Protein AF-A0A6G1H1Y1-F1 (afdb_monomer)

pLDDT: mean 95.94, std 4.39, range [70.94, 98.5]

InterPro domains:
  IPR036291 NAD(P)-binding domain superfamily [SSF51735] (4-74)

Radius of gyration: 15.17 Å; Cα contacts (8 Å, |Δi|>4): 61; chains: 1; bounding box: 33×16×39 Å

Secondary structure (DSSP, 8-state):
---TTHHHHHHHHHHHHHHHHHH-TT---------SBSSHHHHHHHHHTT-SS-SB-HHHHHHHHHHHHHH--S--

Organism: NCBI:txid1176131

Sequence (76 aa):
MRNAAYGPTKLVVHWLTNAIYFEVPELTAFPIDPGWVQTEMGNRGANDFGVESALAPVSESCAGMVKVIDAATKET

Mean predicted aligned error: 2.84 Å

Structure (mmCIF, N/CA/C/O backbone):
data_AF-A0A6G1H1Y1-F1
#
_entry.id   AF-A0A6G1H1Y1-F1
#
loop_
_atom_site.group_PDB
_atom_site.id
_atom_site.type_symbol
_atom_site.label_atom_id
_atom_site.label_alt_id
_atom_site.label_comp_id
_atom_site.label_asym_id
_atom_site.label_entity_id
_atom_site.label_seq_id
_atom_site.pdbx_PDB_ins_code
_atom_site.Cartn_x
_atom_site.Cartn_y
_atom_site.Cartn_z
_atom_site.occupancy
_atom_site.B_iso_or_equiv
_atom_site.auth_seq_id
_atom_site.auth_comp_id
_atom_site.auth_asym_id
_atom_site.auth_atom_id
_atom_site.pdbx_PDB_model_num
ATOM 1 N N . MET A 1 1 ? -0.397 0.045 -20.465 1.00 70.94 1 MET A N 1
ATOM 2 C CA . MET A 1 1 ? -1.014 -0.946 -19.559 1.00 70.94 1 MET A CA 1
ATOM 3 C C . MET A 1 1 ? -2.545 -0.944 -19.635 1.00 70.94 1 M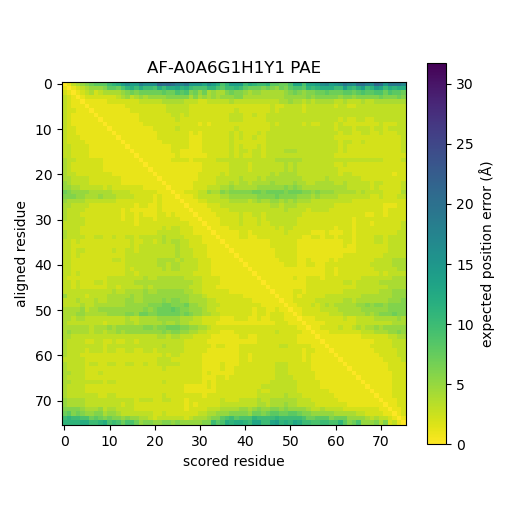ET A C 1
ATOM 5 O O . MET A 1 1 ? -3.162 0.087 -19.399 1.00 70.94 1 MET A O 1
ATOM 9 N N . ARG A 1 2 ? -3.186 -2.083 -19.933 1.00 82.62 2 ARG A N 1
ATOM 10 C CA . ARG A 1 2 ? -4.636 -2.250 -19.707 1.00 82.62 2 ARG A CA 1
ATOM 11 C C . ARG A 1 2 ? -4.846 -2.646 -18.245 1.00 82.62 2 ARG A C 1
ATOM 13 O O . ARG A 1 2 ? -4.392 -3.710 -17.846 1.00 82.62 2 ARG A O 1
ATOM 20 N N . ASN A 1 3 ? -5.522 -1.815 -17.458 1.00 87.38 3 ASN A N 1
ATOM 21 C CA . ASN A 1 3 ? -5.703 -2.015 -16.013 1.00 87.38 3 ASN A CA 1
ATOM 22 C C . ASN A 1 3 ? -7.186 -2.095 -15.599 1.00 87.38 3 ASN A C 1
ATOM 24 O O . ASN A 1 3 ? -7.516 -1.873 -14.436 1.00 87.38 3 ASN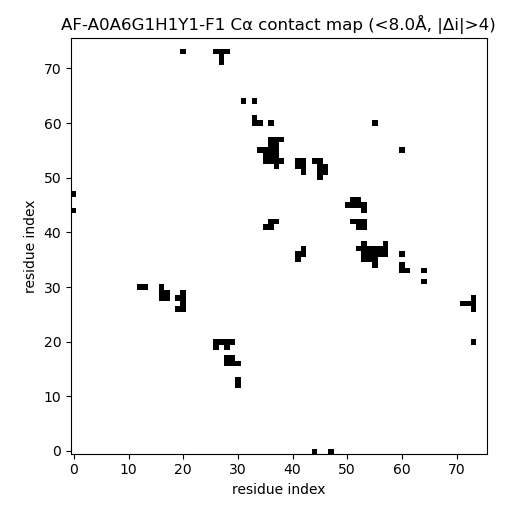 A O 1
ATOM 28 N N . ALA A 1 4 ? -8.068 -2.447 -16.542 1.00 93.94 4 ALA A N 1
ATOM 29 C CA . ALA A 1 4 ? -9.520 -2.460 -16.362 1.00 93.94 4 ALA A CA 1
ATOM 30 C C . ALA A 1 4 ? -10.005 -3.342 -15.197 1.00 93.94 4 ALA A C 1
ATOM 32 O O . ALA A 1 4 ? -11.064 -3.077 -14.654 1.00 93.94 4 ALA A O 1
ATOM 33 N N . ALA A 1 5 ? -9.239 -4.360 -14.789 1.00 95.19 5 ALA A N 1
ATOM 34 C CA . ALA A 1 5 ? -9.522 -5.135 -13.577 1.00 95.19 5 ALA A CA 1
ATOM 35 C C . ALA A 1 5 ? -8.845 -4.550 -12.321 1.00 95.19 5 ALA A C 1
ATOM 37 O O . ALA A 1 5 ? -9.403 -4.581 -11.227 1.00 95.19 5 ALA A O 1
ATOM 38 N N . TYR A 1 6 ? -7.643 -3.987 -12.461 1.00 94.31 6 TYR A N 1
ATOM 39 C CA . TYR A 1 6 ? -6.855 -3.499 -11.328 1.00 94.31 6 TYR A CA 1
ATOM 40 C C . TYR A 1 6 ? -7.489 -2.260 -10.680 1.00 94.31 6 TYR A C 1
ATOM 42 O O . TYR A 1 6 ? -7.698 -2.242 -9.474 1.00 94.31 6 TYR A O 1
ATOM 50 N N . GLY A 1 7 ? -7.866 -1.251 -11.472 1.00 95.19 7 GLY A N 1
ATOM 51 C CA . GLY A 1 7 ? -8.483 -0.026 -10.944 1.00 95.19 7 GLY A CA 1
ATOM 52 C C . GLY A 1 7 ? -9.769 -0.296 -10.146 1.00 95.19 7 GLY A C 1
ATOM 53 O O . GLY A 1 7 ? -9.841 0.074 -8.973 1.00 95.19 7 GLY A O 1
ATOM 54 N N . PRO A 1 8 ? -10.762 -1.002 -10.722 1.00 97.50 8 PRO A N 1
ATOM 55 C CA . PRO A 1 8 ? -12.001 -1.322 -10.016 1.00 97.50 8 PRO A CA 1
ATOM 56 C 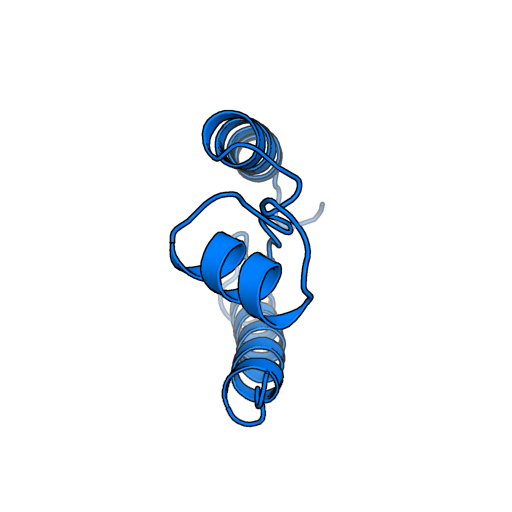C . PRO A 1 8 ? -11.806 -2.176 -8.764 1.00 97.50 8 PRO A C 1
ATOM 58 O O . PRO A 1 8 ? -12.473 -1.933 -7.763 1.00 97.50 8 PRO A O 1
ATOM 61 N N . THR A 1 9 ? -10.879 -3.140 -8.765 1.00 97.31 9 THR A N 1
ATOM 62 C CA . THR A 1 9 ? -10.626 -3.939 -7.552 1.00 97.31 9 THR A CA 1
ATOM 63 C C . THR A 1 9 ? -10.055 -3.085 -6.422 1.00 97.31 9 THR A C 1
ATOM 65 O O . THR A 1 9 ? -10.455 -3.271 -5.277 1.00 97.31 9 THR A O 1
ATOM 68 N N . LYS A 1 10 ? -9.203 -2.091 -6.717 1.00 97.19 10 LYS A N 1
ATOM 69 C CA . LYS A 1 10 ? -8.732 -1.131 -5.704 1.0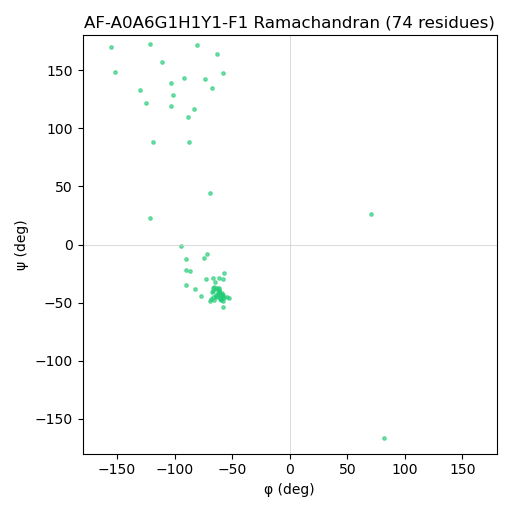0 97.19 10 LYS A CA 1
ATOM 70 C C . LYS A 1 10 ? -9.850 -0.220 -5.187 1.00 97.19 10 LYS A C 1
ATOM 72 O O . LYS A 1 10 ? -9.913 0.000 -3.984 1.00 97.19 10 LYS A O 1
ATOM 77 N N . LEU A 1 11 ? -10.785 0.215 -6.037 1.00 97.06 11 LEU A N 1
ATOM 78 C CA . LEU A 1 11 ? -11.979 0.947 -5.583 1.00 97.06 11 LEU A CA 1
ATOM 79 C C . LEU A 1 11 ? -12.826 0.113 -4.607 1.00 97.06 11 LEU A C 1
ATOM 81 O O . LEU A 1 11 ? -13.235 0.607 -3.558 1.00 97.06 11 LEU A O 1
ATOM 85 N N . VAL A 1 12 ? -13.067 -1.160 -4.933 1.00 98.19 12 VAL A N 1
ATOM 86 C CA . VAL A 1 12 ? -13.837 -2.068 -4.068 1.00 98.19 12 VAL A CA 1
ATOM 87 C C . VAL A 1 12 ? -13.117 -2.312 -2.742 1.00 98.19 12 VAL A C 1
ATOM 89 O O . VAL A 1 12 ? -13.771 -2.320 -1.703 1.00 98.19 12 VAL A O 1
ATOM 92 N N . VAL A 1 13 ? -11.784 -2.439 -2.746 1.00 98.25 13 VAL A N 1
ATOM 93 C CA . VAL A 1 13 ? -10.993 -2.535 -1.506 1.00 98.25 13 VAL A CA 1
ATOM 94 C C . VAL A 1 13 ? -11.237 -1.325 -0.604 1.00 98.25 13 VAL A C 1
ATOM 96 O O . VAL A 1 13 ? -11.504 -1.522 0.574 1.00 98.25 13 VAL A O 1
ATOM 99 N N . HIS A 1 14 ? -11.238 -0.097 -1.135 1.00 97.56 14 HIS A N 1
ATOM 100 C CA . HIS A 1 14 ? -11.533 1.094 -0.326 1.00 97.56 14 HIS A CA 1
ATOM 101 C C . HIS A 1 14 ? -12.925 1.031 0.317 1.00 97.56 14 HIS A C 1
ATOM 103 O O . HIS A 1 14 ? -13.071 1.351 1.496 1.00 97.56 14 HIS A O 1
ATOM 109 N N . TRP A 1 15 ? -13.943 0.598 -0.434 1.00 98.19 15 TRP A N 1
ATOM 110 C CA . TRP A 1 15 ? -15.296 0.450 0.106 1.00 98.19 15 TRP A CA 1
ATOM 111 C C . TRP A 1 15 ? -15.364 -0.621 1.203 1.00 98.19 15 TRP A C 1
ATOM 113 O O . TRP A 1 15 ? -15.920 -0.363 2.268 1.00 98.19 15 TRP A O 1
ATOM 123 N N . LEU A 1 16 ? -14.743 -1.786 0.984 1.00 98.44 16 LEU A N 1
ATOM 124 C CA . LEU A 1 16 ? -14.688 -2.867 1.974 1.00 98.44 16 LEU A CA 1
ATOM 125 C C . LEU A 1 16 ? -13.946 -2.445 3.244 1.00 98.44 16 LEU A C 1
ATOM 127 O O . LEU A 1 16 ? -14.405 -2.739 4.343 1.00 98.44 16 LEU A O 1
ATOM 131 N N . THR A 1 17 ? -12.829 -1.727 3.117 1.00 97.69 17 THR A N 1
ATOM 132 C CA . THR A 1 17 ? -12.100 -1.199 4.274 1.00 97.69 17 THR A CA 1
ATOM 133 C C . THR A 1 17 ? -12.955 -0.220 5.077 1.00 97.69 17 THR A C 1
ATOM 135 O O . THR A 1 17 ? -12.941 -0.275 6.303 1.00 97.69 17 THR A O 1
ATOM 138 N N . ASN A 1 18 ? -13.746 0.622 4.405 1.00 96.38 18 ASN A N 1
ATOM 139 C CA . ASN A 1 18 ? -14.672 1.535 5.074 1.00 96.38 18 ASN A CA 1
ATOM 140 C C . ASN A 1 18 ? -15.804 0.783 5.796 1.00 96.38 18 ASN A C 1
ATOM 142 O O . ASN A 1 18 ? -16.153 1.127 6.920 1.00 96.38 18 ASN A O 1
ATOM 146 N N . ALA A 1 19 ? -16.344 -0.280 5.189 1.00 98.19 19 ALA A N 1
ATOM 147 C CA . ALA A 1 19 ? -17.322 -1.144 5.850 1.00 98.19 19 ALA A CA 1
ATOM 148 C C . ALA A 1 19 ? -16.729 -1.781 7.120 1.00 98.19 19 ALA A C 1
ATOM 150 O O . ALA A 1 19 ? -17.316 -1.671 8.191 1.00 98.19 19 ALA A O 1
ATOM 151 N N . ILE A 1 20 ? -15.515 -2.342 7.037 1.00 97.81 20 ILE A N 1
ATOM 152 C CA . ILE A 1 20 ? -14.809 -2.916 8.197 1.00 97.81 20 ILE A CA 1
ATOM 153 C C . ILE A 1 20 ? -14.603 -1.867 9.297 1.00 97.81 20 ILE A C 1
ATOM 155 O O . ILE A 1 20 ? -14.829 -2.166 10.467 1.00 97.81 20 ILE A O 1
ATOM 159 N N . TYR A 1 21 ? -14.201 -0.644 8.932 1.00 96.81 21 TYR A N 1
ATOM 160 C CA . TYR A 1 21 ? -13.973 0.445 9.884 1.00 96.81 21 TYR A CA 1
ATOM 161 C C . TYR A 1 21 ? -15.198 0.720 10.773 1.00 96.81 21 TYR A C 1
ATOM 163 O O . TYR A 1 21 ? -15.054 0.858 11.995 1.00 96.81 21 TYR A O 1
ATOM 171 N N . PHE A 1 22 ? -16.390 0.772 10.166 1.00 96.38 22 PHE A N 1
ATOM 172 C CA . PHE A 1 22 ? -17.650 1.053 10.861 1.00 96.38 22 PHE A CA 1
ATOM 173 C C . PHE A 1 22 ? -18.264 -0.173 11.541 1.00 96.38 22 PHE A C 1
ATOM 175 O O . PHE A 1 22 ? -18.838 -0.040 12.621 1.00 96.38 22 PHE A O 1
ATOM 182 N N . GLU A 1 23 ? -18.176 -1.347 10.918 1.00 98.19 23 GLU A N 1
ATOM 183 C CA . GLU A 1 23 ? -18.876 -2.551 11.378 1.00 98.19 23 GLU A CA 1
ATOM 184 C C . GLU A 1 23 ? -18.087 -3.346 12.426 1.00 98.19 23 GLU A C 1
ATOM 186 O O . GLU A 1 23 ? -18.691 -4.087 13.200 1.00 98.19 23 GLU A O 1
ATOM 191 N N . VAL A 1 24 ? -16.758 -3.188 12.484 1.00 97.44 24 VAL A N 1
ATOM 192 C CA . VAL A 1 24 ? -15.887 -3.922 13.415 1.00 97.44 24 VAL A CA 1
ATOM 193 C C . VAL A 1 24 ? -15.169 -2.933 14.344 1.00 97.44 24 VAL A C 1
ATOM 195 O O . VAL A 1 24 ? -14.075 -2.448 14.025 1.00 97.44 24 VAL A O 1
ATOM 198 N N . PRO A 1 25 ? -15.774 -2.566 15.490 1.00 94.50 25 PRO A N 1
ATOM 199 C CA . PRO A 1 25 ? -15.258 -1.502 16.346 1.00 94.50 25 PRO A CA 1
ATOM 200 C C . PRO A 1 25 ? -13.860 -1.797 16.902 1.00 94.50 25 PRO A C 1
ATOM 202 O O . PRO A 1 25 ? -13.086 -0.857 17.071 1.00 94.50 25 PRO A O 1
ATOM 205 N N . GLU A 1 26 ? -13.500 -3.065 17.093 1.00 96.31 26 GLU A N 1
ATOM 206 C CA . GLU A 1 26 ? -12.210 -3.507 17.637 1.00 96.31 26 GLU A CA 1
ATOM 207 C C . GLU A 1 26 ? -11.037 -3.372 16.652 1.00 96.31 26 GLU A C 1
ATOM 209 O O . GLU A 1 26 ? -9.884 -3.521 17.055 1.00 96.31 26 GLU A O 1
ATOM 214 N N . LEU A 1 27 ? -11.306 -3.113 15.367 1.00 96.12 27 LEU A N 1
ATOM 215 C CA . LEU A 1 27 ? -10.274 -2.986 14.341 1.00 96.12 27 LEU A CA 1
ATOM 216 C C . LEU A 1 27 ? -9.994 -1.524 13.969 1.00 96.12 27 LEU A C 1
ATOM 218 O O . LEU A 1 27 ? -10.904 -0.718 13.745 1.00 96.12 27 LEU A O 1
ATOM 222 N N . THR A 1 28 ? -8.705 -1.229 13.801 1.00 97.38 28 THR A N 1
ATOM 223 C CA . THR A 1 28 ? -8.210 -0.071 13.051 1.00 97.38 28 THR A CA 1
ATOM 224 C C . THR A 1 28 ? -8.070 -0.482 11.588 1.00 97.38 28 THR A C 1
ATOM 226 O O . THR A 1 28 ? -7.209 -1.291 11.245 1.00 97.38 28 THR A O 1
ATOM 229 N N . ALA A 1 29 ? -8.938 0.041 10.722 1.00 97.00 29 ALA A N 1
ATOM 230 C CA . ALA A 1 29 ? -8.979 -0.313 9.306 1.00 97.00 29 ALA A CA 1
ATOM 231 C C . ALA A 1 29 ? -8.869 0.939 8.433 1.00 97.00 29 ALA A C 1
ATOM 233 O O . ALA A 1 29 ? -9.701 1.836 8.519 1.00 97.00 29 ALA A O 1
ATOM 234 N N . PHE A 1 30 ? -7.857 0.987 7.571 1.00 96.94 30 PHE A N 1
ATOM 235 C CA . PHE A 1 30 ? -7.630 2.089 6.638 1.00 96.94 30 PHE A CA 1
ATOM 236 C C . PHE A 1 30 ? -6.906 1.578 5.383 1.00 96.94 30 PHE A C 1
ATOM 238 O O . PHE A 1 30 ? -6.148 0.605 5.456 1.00 96.94 30 PHE A O 1
ATOM 245 N N . PRO A 1 31 ? -7.155 2.172 4.203 1.00 96.25 31 PRO A N 1
ATOM 246 C CA . PRO A 1 31 ? -6.402 1.841 3.003 1.00 96.25 31 PRO A CA 1
ATOM 247 C C . PRO A 1 31 ? -4.992 2.436 3.091 1.00 96.25 31 PRO A C 1
ATOM 249 O O . PRO A 1 31 ? -4.813 3.564 3.544 1.00 96.25 31 PRO A O 1
ATOM 252 N N . ILE A 1 32 ? -3.993 1.702 2.605 1.00 96.38 32 ILE A N 1
ATOM 253 C CA . ILE A 1 32 ? -2.607 2.170 2.517 1.00 96.38 32 ILE A CA 1
ATOM 254 C C . ILE A 1 32 ? -2.062 1.927 1.107 1.00 96.38 32 ILE A C 1
ATOM 256 O O . ILE A 1 32 ? -2.232 0.843 0.543 1.00 96.38 32 ILE A O 1
ATOM 260 N N . ASP A 1 33 ? -1.426 2.948 0.534 1.00 96.12 33 ASP A N 1
ATOM 261 C CA . ASP A 1 33 ? -0.769 2.885 -0.772 1.00 96.12 33 ASP A CA 1
ATOM 262 C C . ASP A 1 33 ? 0.755 2.788 -0.577 1.00 96.12 33 ASP A C 1
ATOM 264 O O . ASP A 1 33 ? 1.345 3.701 0.005 1.00 96.12 33 ASP A O 1
ATOM 268 N N . PRO A 1 34 ? 1.417 1.708 -1.039 1.00 97.00 34 PRO A N 1
ATOM 269 C CA . PRO A 1 34 ? 2.870 1.575 -0.949 1.00 97.00 34 PRO A CA 1
ATOM 270 C C . PRO A 1 34 ? 3.632 2.508 -1.911 1.00 97.00 34 PRO A C 1
ATOM 272 O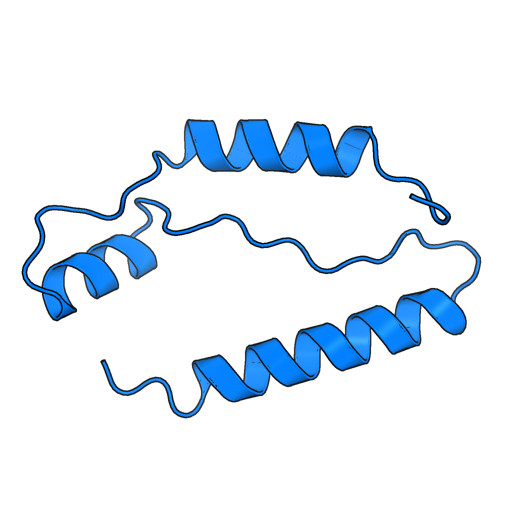 O . PRO A 1 34 ? 4.864 2.571 -1.839 1.00 97.00 34 PRO A O 1
ATOM 275 N N . GLY A 1 35 ? 2.935 3.194 -2.825 1.00 96.81 35 GLY A N 1
ATOM 276 C CA . GLY A 1 35 ? 3.513 4.004 -3.893 1.00 96.81 35 GLY A CA 1
ATOM 277 C C . GLY A 1 35 ? 3.939 3.176 -5.111 1.00 96.81 35 GLY A C 1
ATOM 278 O O . GLY A 1 35 ? 3.590 2.002 -5.267 1.00 96.81 35 GLY A O 1
ATOM 279 N N . TRP A 1 36 ? 4.724 3.781 -6.010 1.00 97.25 36 TRP A N 1
ATOM 280 C CA . TRP A 1 36 ? 5.265 3.079 -7.179 1.00 97.25 36 TRP A CA 1
ATOM 281 C C . TRP A 1 36 ? 6.588 2.386 -6.833 1.00 97.25 36 TRP A C 1
ATOM 283 O O . TRP A 1 36 ? 7.668 2.959 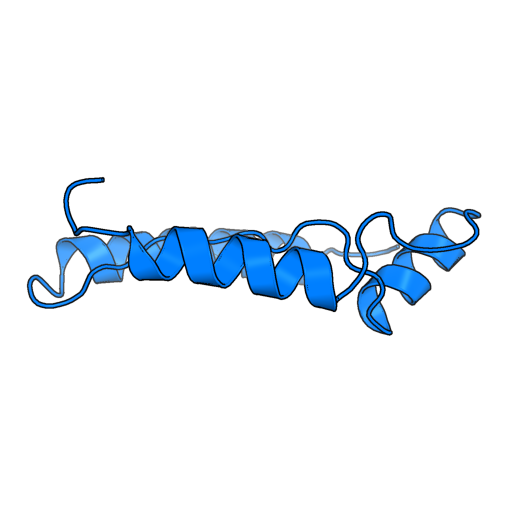-6.980 1.00 97.25 36 TRP A O 1
ATOM 293 N N . VAL A 1 37 ? 6.483 1.149 -6.347 1.00 98.44 37 VAL A N 1
ATOM 294 C CA . VAL A 1 37 ? 7.599 0.389 -5.757 1.00 98.44 37 VAL A CA 1
ATOM 295 C C . VAL A 1 37 ? 8.331 -0.478 -6.781 1.00 98.44 37 VAL A C 1
ATOM 297 O O . VAL A 1 37 ? 7.684 -1.117 -7.610 1.00 98.44 37 VAL A O 1
ATOM 300 N N . GLN A 1 38 ? 9.657 -0.596 -6.666 1.00 98.38 38 GLN A N 1
ATOM 301 C CA . GLN A 1 38 ? 10.569 -1.428 -7.480 1.00 98.38 38 GLN A CA 1
ATOM 302 C C . GLN A 1 38 ? 10.412 -2.948 -7.260 1.00 98.38 38 GLN A C 1
ATOM 304 O O . GLN A 1 38 ? 11.376 -3.699 -7.139 1.00 98.38 38 GLN A O 1
ATOM 309 N N . THR A 1 39 ? 9.169 -3.412 -7.206 1.00 98.31 39 THR A N 1
ATOM 310 C CA . THR A 1 39 ? 8.794 -4.825 -7.300 1.00 98.31 39 THR A CA 1
ATOM 311 C C . THR A 1 39 ? 8.785 -5.275 -8.761 1.00 98.31 39 THR A C 1
ATOM 313 O O . THR A 1 39 ? 8.832 -4.450 -9.676 1.00 98.31 39 THR A O 1
ATOM 316 N N . GLU A 1 40 ? 8.634 -6.579 -9.005 1.00 98.00 40 GLU A N 1
ATOM 317 C CA . GLU A 1 40 ? 8.399 -7.100 -10.359 1.00 98.00 40 GLU A CA 1
ATOM 318 C C . GLU A 1 40 ? 7.212 -6.390 -11.039 1.00 98.00 40 GLU A C 1
ATOM 320 O O . GLU A 1 40 ? 7.327 -5.923 -12.170 1.00 98.00 40 GLU A O 1
ATOM 325 N N . MET A 1 41 ? 6.088 -6.228 -10.328 1.00 95.88 41 MET A N 1
ATOM 326 C CA . MET A 1 41 ? 4.898 -5.554 -10.858 1.00 95.88 41 MET A CA 1
ATOM 327 C C . MET A 1 41 ? 5.158 -4.074 -11.159 1.00 95.88 41 MET A C 1
ATOM 329 O O . MET A 1 41 ? 4.747 -3.577 -12.209 1.00 95.88 41 MET A O 1
ATOM 333 N N . GLY A 1 42 ? 5.841 -3.365 -10.259 1.00 96.56 42 GLY A N 1
ATOM 334 C CA . GLY A 1 42 ? 6.134 -1.948 -10.457 1.00 96.56 42 GLY A CA 1
ATOM 335 C C . GLY A 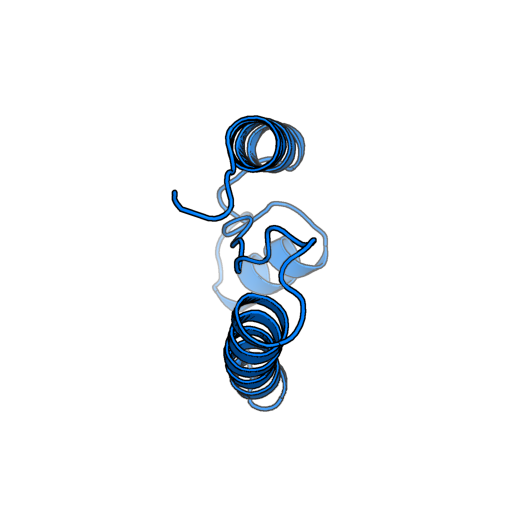1 42 ? 7.100 -1.702 -11.611 1.00 96.56 42 GLY A C 1
ATOM 336 O O . GLY A 1 42 ? 6.845 -0.811 -12.421 1.00 96.56 42 GLY A O 1
ATOM 337 N N . ASN A 1 43 ? 8.140 -2.530 -11.747 1.00 97.75 43 ASN A N 1
ATOM 338 C CA . ASN A 1 43 ? 9.099 -2.447 -12.853 1.00 97.75 43 ASN A CA 1
ATOM 339 C C . ASN A 1 43 ? 8.502 -2.924 -14.183 1.00 97.75 43 ASN A C 1
ATOM 341 O O . ASN A 1 43 ? 8.838 -2.382 -15.233 1.00 97.75 43 ASN A O 1
ATOM 345 N N . ARG A 1 44 ? 7.546 -3.862 -14.163 1.00 95.69 44 ARG A N 1
ATOM 346 C CA . ARG A 1 44 ? 6.722 -4.151 -15.344 1.00 95.69 44 ARG A CA 1
ATOM 347 C C . ARG A 1 44 ? 5.944 -2.909 -15.785 1.00 95.69 44 ARG A C 1
ATOM 349 O O . ARG A 1 44 ? 5.894 -2.613 -16.973 1.00 95.69 44 ARG A O 1
ATOM 356 N N . GLY A 1 45 ? 5.373 -2.165 -14.837 1.00 94.50 45 GLY A N 1
ATOM 357 C CA . GLY A 1 45 ? 4.760 -0.868 -15.119 1.00 94.50 45 GLY A CA 1
ATOM 358 C C . GLY A 1 45 ? 5.752 0.155 -15.669 1.00 94.50 45 GLY A C 1
ATOM 359 O O . GLY A 1 45 ? 5.434 0.837 -16.635 1.00 94.50 45 GLY A O 1
ATOM 360 N N . ALA A 1 46 ? 6.960 0.227 -15.108 1.00 96.19 46 ALA A N 1
ATOM 361 C CA . ALA A 1 46 ? 8.027 1.105 -15.594 1.00 96.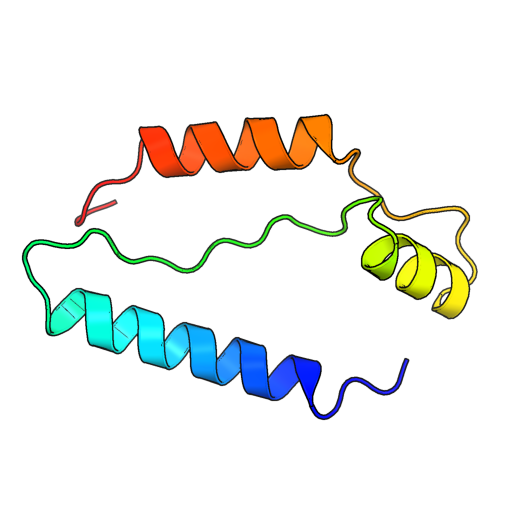19 46 ALA A CA 1
ATOM 362 C C . ALA A 1 46 ? 8.373 0.825 -17.061 1.00 96.19 46 ALA A C 1
ATOM 364 O O . ALA A 1 46 ? 8.392 1.748 -17.874 1.00 96.19 46 ALA A O 1
ATOM 365 N N . ASN A 1 47 ? 8.520 -0.455 -17.414 1.00 95.62 47 ASN A N 1
ATOM 366 C CA . ASN A 1 47 ? 8.750 -0.894 -18.786 1.00 95.62 47 ASN A CA 1
ATOM 367 C C . ASN A 1 47 ? 7.606 -0.471 -19.727 1.00 95.62 47 ASN A C 1
ATOM 369 O O . ASN A 1 47 ? 7.866 0.129 -20.767 1.00 95.62 47 ASN A O 1
ATOM 373 N N . ASP A 1 48 ? 6.349 -0.686 -19.317 1.00 94.12 48 ASP A N 1
ATOM 374 C CA . ASP A 1 48 ? 5.150 -0.253 -20.057 1.00 94.12 48 ASP A CA 1
ATOM 375 C C . ASP A 1 48 ? 5.120 1.272 -20.309 1.00 94.12 48 ASP A C 1
ATOM 377 O O . ASP A 1 48 ? 4.532 1.716 -21.298 1.00 94.12 48 ASP A O 1
ATOM 381 N N . PHE A 1 49 ? 5.716 2.070 -19.415 1.00 93.69 49 PHE A N 1
ATOM 382 C CA . PHE A 1 49 ? 5.824 3.531 -19.522 1.00 93.69 49 PHE A CA 1
ATOM 383 C C . PHE A 1 49 ? 7.142 4.015 -20.151 1.00 93.69 49 PHE A C 1
ATOM 385 O O . PHE A 1 49 ? 7.318 5.220 -20.323 1.00 93.69 49 PHE A O 1
ATOM 392 N N . GLY A 1 50 ? 8.055 3.109 -20.516 1.00 96.31 50 GLY A N 1
ATOM 393 C CA . GLY A 1 50 ? 9.340 3.453 -21.130 1.00 96.31 50 GLY A CA 1
ATOM 394 C C . GLY A 1 50 ? 10.338 4.123 -20.182 1.00 96.31 50 GLY A C 1
ATOM 395 O O . GLY A 1 50 ? 11.196 4.873 -20.645 1.00 96.31 50 GLY A O 1
ATOM 396 N N . VAL A 1 51 ? 10.230 3.878 -18.873 1.00 97.00 51 VAL A N 1
ATOM 397 C CA . VAL A 1 51 ? 11.178 4.370 -17.859 1.00 97.00 51 VAL A CA 1
ATOM 398 C C . VAL A 1 51 ? 11.982 3.215 -17.256 1.00 97.00 51 VAL A C 1
ATOM 400 O O . VAL A 1 51 ? 11.560 2.061 -17.312 1.00 97.00 51 VAL A O 1
ATOM 403 N N . GLU A 1 52 ? 13.157 3.522 -16.701 1.00 96.88 52 GLU A N 1
ATOM 404 C CA . GLU A 1 52 ? 14.131 2.519 -16.239 1.00 96.88 52 GLU A CA 1
ATOM 405 C C . GLU A 1 52 ? 13.577 1.607 -15.133 1.00 96.88 52 GLU A C 1
ATOM 407 O O . GLU A 1 52 ? 13.706 0.385 -15.203 1.00 96.88 52 GLU A O 1
ATOM 412 N N . SER A 1 53 ? 12.930 2.191 -14.125 1.00 97.75 53 SER A N 1
ATOM 413 C CA . SER A 1 53 ? 12.378 1.465 -12.984 1.00 97.75 53 SER A CA 1
ATOM 414 C C . SER A 1 53 ? 11.230 2.233 -12.337 1.00 97.75 53 SER A C 1
ATOM 416 O O . SER A 1 53 ? 11.005 3.412 -12.614 1.00 97.75 53 SER A O 1
ATOM 418 N N . ALA A 1 54 ? 10.521 1.575 -11.423 1.00 97.75 54 ALA A N 1
ATOM 419 C CA . ALA A 1 54 ? 9.641 2.271 -10.493 1.00 97.75 54 ALA A CA 1
ATOM 420 C C . ALA A 1 54 ? 10.443 3.218 -9.571 1.00 97.75 54 ALA A C 1
ATOM 422 O O . ALA A 1 54 ? 11.669 3.107 -9.456 1.00 97.75 54 ALA A O 1
ATOM 423 N N . LEU A 1 55 ? 9.749 4.149 -8.912 1.00 96.38 55 LEU A N 1
ATOM 424 C CA . LEU A 1 55 ? 10.377 5.257 -8.184 1.00 96.38 55 LEU A CA 1
ATOM 425 C C . LEU A 1 55 ? 10.968 4.842 -6.831 1.00 96.38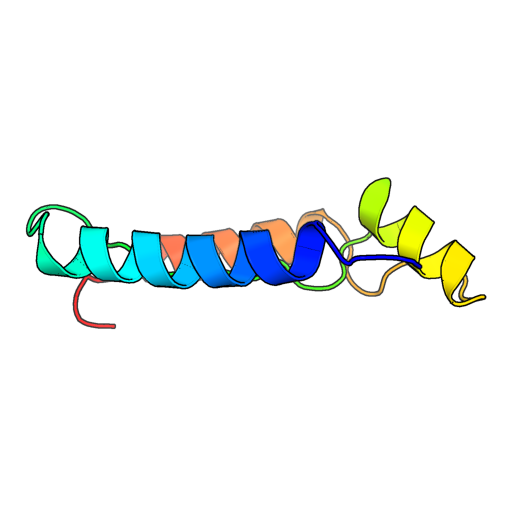 55 LEU A C 1
ATOM 427 O O . LEU A 1 55 ? 12.075 5.255 -6.503 1.00 96.38 55 LEU A O 1
ATOM 431 N N . ALA A 1 56 ? 10.239 4.047 -6.046 1.00 97.19 56 ALA A N 1
ATOM 432 C CA . ALA A 1 56 ? 10.592 3.769 -4.656 1.00 97.19 56 ALA A CA 1
ATOM 433 C C . ALA A 1 56 ? 11.258 2.389 -4.490 1.00 97.19 56 ALA A C 1
ATOM 435 O O . ALA A 1 56 ? 10.676 1.380 -4.910 1.00 97.19 56 ALA A O 1
ATOM 436 N N . PRO A 1 57 ? 12.428 2.289 -3.830 1.00 98.19 57 PRO A N 1
ATOM 437 C CA . PRO A 1 57 ? 12.970 1.011 -3.382 1.00 98.19 57 PRO A CA 1
ATOM 438 C C . PRO A 1 57 ? 11.996 0.283 -2.447 1.00 98.19 57 PRO A C 1
ATOM 440 O O . PRO A 1 57 ? 11.286 0.901 -1.652 1.00 98.19 57 PRO A O 1
ATOM 443 N N . VAL A 1 58 ? 12.003 -1.052 -2.486 1.00 98.50 58 VAL A N 1
ATOM 444 C CA . VAL A 1 58 ? 11.137 -1.878 -1.621 1.00 98.50 58 VAL A CA 1
ATOM 445 C C . VAL A 1 58 ? 11.384 -1.587 -0.139 1.00 98.50 58 VAL A C 1
ATOM 447 O O . VAL A 1 58 ? 10.434 -1.439 0.623 1.00 98.50 58 VAL A O 1
ATOM 450 N N . SER A 1 59 ? 12.648 -1.459 0.268 1.00 98.25 59 SER A N 1
ATOM 451 C CA . SER A 1 59 ? 13.023 -1.187 1.660 1.00 98.25 59 SER A CA 1
ATOM 452 C C . SER A 1 59 ? 12.465 0.141 2.177 1.00 98.25 59 SER A C 1
ATOM 454 O O . SER A 1 59 ? 12.002 0.203 3.314 1.00 98.25 59 SER A O 1
ATOM 456 N N . GLU A 1 60 ? 12.471 1.182 1.344 1.00 98.31 60 GLU A N 1
ATOM 457 C CA . GLU A 1 60 ? 11.924 2.495 1.686 1.00 98.31 60 GLU A CA 1
ATOM 458 C C . GLU A 1 60 ? 10.400 2.443 1.824 1.00 98.31 60 GLU A C 1
ATOM 460 O O . GLU A 1 60 ? 9.863 2.902 2.833 1.00 98.31 60 GLU A O 1
ATOM 465 N N . SER A 1 61 ? 9.716 1.813 0.862 1.00 98.44 61 SER A N 1
ATOM 466 C CA . SER A 1 61 ? 8.261 1.624 0.909 1.00 98.44 61 SER A CA 1
ATOM 467 C C . SER A 1 61 ? 7.839 0.855 2.167 1.00 98.44 61 SER A C 1
ATOM 469 O O . SER A 1 61 ? 6.994 1.330 2.926 1.00 98.44 61 SER A O 1
ATOM 471 N N . CYS A 1 62 ? 8.497 -0.270 2.473 1.00 98.31 62 CYS A N 1
ATOM 472 C CA . CYS A 1 62 ? 8.220 -1.044 3.685 1.00 98.31 62 CYS A CA 1
ATOM 473 C C . CYS A 1 62 ? 8.466 -0.228 4.962 1.00 98.31 62 CYS A C 1
ATOM 475 O O . CYS A 1 62 ? 7.620 -0.226 5.854 1.00 98.31 62 CYS A O 1
ATOM 477 N N . ALA A 1 63 ? 9.591 0.488 5.053 1.00 98.38 63 ALA A N 1
ATOM 478 C CA . ALA A 1 63 ? 9.896 1.310 6.223 1.00 98.38 63 ALA A CA 1
ATOM 479 C C . ALA A 1 63 ? 8.877 2.448 6.420 1.00 98.38 63 ALA A C 1
ATOM 481 O O . ALA A 1 63 ? 8.527 2.766 7.556 1.00 98.38 63 ALA A O 1
ATOM 482 N N . GLY A 1 64 ? 8.392 3.056 5.333 1.00 98.00 64 GLY A N 1
ATOM 483 C CA . GLY A 1 64 ? 7.328 4.059 5.375 1.00 98.00 64 GLY A CA 1
ATOM 484 C C . GLY A 1 64 ? 5.995 3.474 5.840 1.00 98.00 64 GLY A C 1
ATOM 485 O O . GLY A 1 64 ? 5.373 4.017 6.751 1.00 98.00 64 GLY A O 1
ATOM 486 N N . MET A 1 65 ? 5.590 2.335 5.274 1.00 98.12 65 MET A N 1
ATOM 487 C CA . MET A 1 65 ? 4.339 1.668 5.644 1.00 98.12 65 MET A CA 1
ATOM 488 C C . MET A 1 65 ? 4.315 1.234 7.109 1.00 98.12 65 MET A C 1
ATOM 490 O O . MET A 1 65 ? 3.312 1.458 7.779 1.00 98.12 65 MET A O 1
ATOM 494 N N . VAL A 1 66 ? 5.410 0.661 7.622 1.00 98.25 66 VAL A N 1
ATOM 495 C CA . VAL A 1 66 ? 5.502 0.249 9.034 1.00 98.25 66 VAL A CA 1
ATOM 496 C C . VAL A 1 66 ? 5.284 1.442 9.962 1.00 98.25 66 VAL A C 1
ATOM 498 O O . VAL A 1 66 ? 4.510 1.330 10.900 1.00 98.25 66 VAL A O 1
ATOM 501 N N . LYS A 1 67 ? 5.855 2.615 9.658 1.00 98.06 67 LYS A N 1
ATOM 502 C CA . LYS A 1 67 ? 5.628 3.829 10.464 1.00 98.06 67 LYS A CA 1
ATOM 503 C C . LYS A 1 67 ? 4.163 4.260 10.493 1.00 98.06 67 LYS A C 1
ATOM 505 O O . LYS A 1 67 ? 3.688 4.692 11.536 1.00 98.06 67 LYS A O 1
ATOM 510 N N . VAL A 1 68 ? 3.465 4.172 9.357 1.00 97.62 68 VAL A N 1
ATOM 511 C CA . VAL A 1 68 ? 2.032 4.501 9.281 1.00 97.62 68 VAL A CA 1
ATOM 512 C C . VAL A 1 68 ? 1.220 3.499 10.097 1.00 97.62 68 VAL A C 1
ATOM 514 O O . VAL A 1 68 ? 0.368 3.906 10.873 1.00 97.62 68 VAL A O 1
ATOM 517 N N . ILE A 1 69 ? 1.511 2.204 9.957 1.00 97.19 69 ILE A N 1
ATOM 518 C CA . ILE A 1 69 ? 0.813 1.133 10.678 1.00 97.19 69 ILE A CA 1
ATOM 519 C C . ILE A 1 69 ? 1.046 1.241 12.191 1.00 97.19 69 ILE A C 1
ATOM 521 O O . ILE A 1 69 ? 0.085 1.152 12.947 1.00 97.19 69 ILE A O 1
ATOM 525 N N . ASP A 1 70 ? 2.284 1.480 12.627 1.00 98.06 70 ASP A N 1
ATOM 526 C CA . ASP A 1 70 ? 2.646 1.604 14.046 1.00 98.06 70 ASP A CA 1
ATOM 527 C C . ASP A 1 70 ? 1.985 2.816 14.719 1.00 98.06 70 ASP A C 1
ATOM 529 O O . ASP A 1 70 ? 1.697 2.781 15.915 1.00 98.06 70 ASP A O 1
ATOM 533 N N . ALA A 1 71 ? 1.764 3.897 13.968 1.00 97.12 71 ALA A N 1
ATOM 534 C CA . ALA A 1 71 ? 1.146 5.120 14.473 1.00 97.12 71 ALA A CA 1
ATOM 535 C C . ALA A 1 71 ? -0.387 5.137 14.344 1.00 97.12 71 ALA A C 1
ATOM 537 O O . ALA A 1 71 ? -1.023 6.024 14.914 1.00 97.12 71 ALA A O 1
ATOM 538 N N . ALA A 1 72 ? -0.972 4.208 13.585 1.00 96.56 72 ALA A N 1
ATOM 539 C CA . ALA A 1 72 ? -2.387 4.242 13.251 1.00 96.56 72 ALA A CA 1
ATOM 540 C C . ALA A 1 72 ? -3.271 4.014 14.480 1.00 96.56 72 ALA A C 1
ATOM 542 O O . ALA A 1 72 ? -3.079 3.070 15.254 1.00 96.56 72 ALA A O 1
ATOM 543 N N . THR A 1 73 ? -4.307 4.836 14.606 1.00 95.50 73 THR A N 1
ATOM 544 C CA . THR A 1 73 ? -5.391 4.627 15.567 1.00 95.50 73 THR A CA 1
ATOM 545 C C . THR A 1 73 ? -6.715 4.541 14.821 1.00 95.50 73 THR A C 1
ATOM 547 O O . THR A 1 73 ? -6.782 4.749 13.609 1.00 95.50 73 THR A O 1
ATOM 550 N N . LYS A 1 74 ? -7.800 4.197 15.516 1.00 92.38 74 LYS A N 1
ATOM 551 C CA . LYS A 1 74 ? -9.118 4.181 14.875 1.00 92.38 74 LYS A CA 1
ATOM 552 C C . LYS A 1 74 ? -9.548 5.600 14.486 1.00 92.38 74 LYS A C 1
ATOM 554 O O . LYS A 1 74 ? -10.293 5.783 13.532 1.00 92.38 74 LYS A O 1
ATOM 559 N N . GLU A 1 75 ? -9.096 6.611 15.208 1.00 91.06 75 GLU A N 1
ATOM 560 C CA . GLU A 1 75 ? -9.487 8.002 15.009 1.00 91.06 75 GLU A CA 1
ATOM 561 C C . GLU A 1 75 ? -8.582 8.758 14.024 1.00 91.06 75 GLU A C 1
ATOM 563 O O . GLU A 1 75 ? -9.011 9.784 13.489 1.00 91.06 75 GLU A O 1
ATOM 568 N N . THR A 1 76 ? -7.348 8.287 13.799 1.00 76.88 76 THR A N 1
ATOM 569 C CA . THR A 1 76 ? -6.310 8.994 13.023 1.00 76.88 76 THR A CA 1
ATOM 570 C C . THR A 1 76 ? -5.402 8.065 12.235 1.00 76.88 76 THR A C 1
ATOM 572 O O . THR A 1 76 ? -4.850 7.129 12.865 1.00 76.88 76 THR A O 1
#

Foldseek 3Di:
DPCVPPVVVVVVQQVVQVVCLPVPVPDQGDDDDLAQEQDPVSQVVCVVVVHRGTDHYPVRSVVVVVVCVVPGDSVD

Solvent-accessible surface area (backbone atoms only — not comparable to full-atom values): 4500 Å² total; per-residue (Å²): 125,92,49,84,66,59,59,57,52,54,54,50,49,50,53,52,32,53,48,45,36,73,75,35,78,93,46,69,52,74,86,83,80,71,68,57,28,52,44,74,70,30,31,52,49,14,54,68,71,73,42,95,51,29,81,36,52,58,69,58,34,52,56,52,50,50,54,52,60,75,68,53,46,79,90,88